Protein AF-A0A7Y8HXF0-F1 (afdb_monomer_lite)

Secondary structure (DSSP, 8-state):
-----TTHHHHHHHHHHHHHHHHHSS--HHHHHHHHHHHHT--HHHHHHHHHHHHHTTTTS--

Radius of gyration: 12.54 Å; chains: 1; bounding box: 49×20×23 Å

pLDDT: mean 74.93, std 15.05, range [35.97, 90.06]

Foldseek 3Di:
DPPPDPCPLLVVLLVQLVVCCVVVVDDDSLVSLVVSCVVSVDDPVSSVVSCVVVVVVVVPPDD

Structure (mmCIF, N/CA/C/O backbone):
data_AF-A0A7Y8HXF0-F1
#
_entry.id   AF-A0A7Y8HXF0-F1
#
loop_
_atom_site.group_PDB
_atom_site.id
_atom_site.type_symbol
_atom_site.label_atom_id
_atom_site.label_alt_id
_atom_site.label_comp_id
_atom_site.label_asym_id
_atom_site.label_entity_id
_atom_site.label_seq_id
_atom_site.pdbx_PDB_ins_code
_atom_site.Cartn_x
_atom_site.Cartn_y
_atom_site.Cartn_z
_atom_site.occupancy
_atom_site.B_iso_or_equiv
_atom_site.auth_seq_id
_atom_site.auth_comp_id
_atom_site.auth_asym_id
_atom_site.auth_atom_id
_atom_site.pdbx_PDB_model_num
ATOM 1 N N . MET A 1 1 ? -23.646 -6.493 9.143 1.00 38.66 1 MET A N 1
ATOM 2 C CA . MET A 1 1 ? -22.624 -5.437 9.273 1.00 38.66 1 MET A CA 1
ATOM 3 C C . MET A 1 1 ? -21.347 -5.968 8.663 1.00 38.66 1 MET A C 1
ATOM 5 O O . MET A 1 1 ? -20.740 -6.860 9.240 1.00 38.66 1 MET A O 1
ATOM 9 N N . SER A 1 2 ? -20.999 -5.509 7.467 1.00 45.41 2 SER A N 1
ATOM 10 C CA . SER A 1 2 ? -19.753 -5.906 6.817 1.00 45.41 2 SER A CA 1
ATOM 11 C C . SER A 1 2 ? -18.631 -5.132 7.490 1.00 45.41 2 SER A C 1
ATOM 13 O O . SER A 1 2 ? -18.310 -4.018 7.093 1.00 45.41 2 SER A O 1
ATOM 15 N N . VAL A 1 3 ? -18.117 -5.693 8.583 1.00 50.69 3 VAL A N 1
ATOM 16 C CA . VAL A 1 3 ? -16.827 -5.320 9.154 1.00 50.69 3 VAL A CA 1
ATOM 17 C C . VAL A 1 3 ? -15.794 -5.546 8.059 1.00 50.69 3 VAL A C 1
ATOM 19 O O . VAL A 1 3 ? -15.322 -6.662 7.860 1.00 50.69 3 VAL A O 1
ATOM 22 N N . LEU A 1 4 ? -15.515 -4.510 7.266 1.00 53.69 4 LEU A N 1
ATOM 23 C CA . LEU A 1 4 ? -14.330 -4.509 6.426 1.00 53.69 4 LEU A CA 1
ATOM 24 C C . LEU A 1 4 ? -13.173 -4.702 7.415 1.00 53.69 4 LEU A C 1
ATOM 26 O O . LEU A 1 4 ? -13.018 -3.857 8.298 1.00 53.69 4 LEU A O 1
ATOM 30 N N . PRO A 1 5 ? -12.453 -5.836 7.390 1.00 56.16 5 PRO A N 1
ATOM 31 C CA . PRO A 1 5 ? -11.501 -6.115 8.448 1.00 56.16 5 PRO A CA 1
ATOM 32 C C . PRO A 1 5 ? -10.418 -5.049 8.367 1.00 56.16 5 PRO A C 1
ATOM 34 O O . PRO A 1 5 ? -9.896 -4.815 7.269 1.00 56.16 5 PRO A O 1
ATOM 37 N N . GLU A 1 6 ? -10.095 -4.430 9.503 1.00 59.56 6 GLU A N 1
ATOM 38 C CA . GLU A 1 6 ? -9.026 -3.439 9.621 1.00 59.56 6 GLU A CA 1
ATOM 39 C C . GLU A 1 6 ? -7.802 -3.895 8.798 1.00 59.56 6 GLU A C 1
ATOM 41 O O . GLU A 1 6 ? -7.382 -5.060 8.837 1.00 59.56 6 GLU A O 1
ATOM 46 N N . GLY A 1 7 ? -7.318 -3.009 7.922 1.00 68.25 7 GLY A N 1
ATOM 47 C CA . GLY A 1 7 ? -6.199 -3.302 7.024 1.00 68.25 7 GLY A CA 1
ATOM 48 C C . GLY A 1 7 ? -6.543 -3.965 5.681 1.00 68.25 7 GLY A C 1
ATOM 49 O O . GLY A 1 7 ? -5.668 -4.571 5.064 1.00 68.25 7 GLY A O 1
ATOM 50 N N . GLU A 1 8 ? -7.774 -3.874 5.163 1.00 81.00 8 GLU A N 1
ATOM 51 C CA . GLU A 1 8 ? -8.057 -4.327 3.786 1.00 81.00 8 GLU A CA 1
ATOM 52 C C . GLU A 1 8 ? -7.220 -3.573 2.737 1.00 81.00 8 GLU A C 1
ATOM 54 O O . GLU A 1 8 ? -6.681 -4.185 1.813 1.00 81.00 8 GLU A O 1
ATOM 59 N N . GLN A 1 9 ? -7.054 -2.265 2.925 1.00 82.00 9 GLN A N 1
ATOM 60 C CA . GLN A 1 9 ? -6.212 -1.401 2.089 1.00 82.00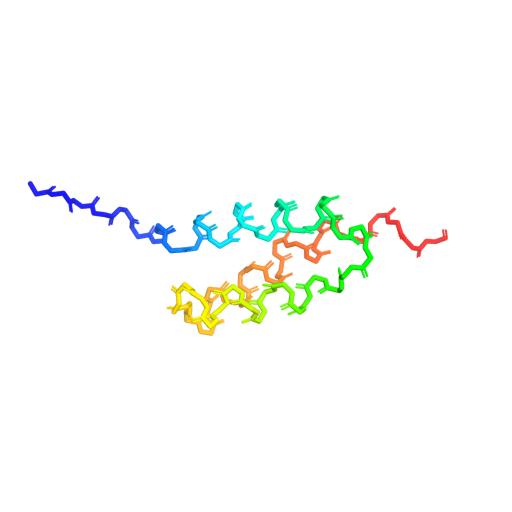 9 GLN A CA 1
ATOM 61 C C . GLN A 1 9 ? -4.754 -1.875 2.123 1.00 82.00 9 GLN A C 1
ATOM 63 O O . GLN A 1 9 ? -4.143 -2.088 1.077 1.00 82.00 9 GLN A O 1
ATOM 68 N N . LEU A 1 10 ? -4.246 -2.166 3.326 1.00 83.12 10 LEU A N 1
ATOM 69 C CA . LEU A 1 10 ? -2.913 -2.721 3.549 1.00 83.12 10 LEU A CA 1
ATOM 70 C C . LEU A 1 10 ? -2.732 -4.067 2.830 1.00 83.12 10 LEU A C 1
ATOM 72 O O . LEU A 1 10 ? -1.760 -4.257 2.102 1.00 83.12 10 LEU A O 1
ATOM 76 N N . ARG A 1 11 ? -3.693 -4.994 2.948 1.00 83.94 11 ARG A N 1
ATOM 77 C CA . ARG A 1 11 ? -3.641 -6.289 2.241 1.00 83.94 11 ARG A CA 1
ATOM 78 C C . ARG A 1 11 ? -3.637 -6.117 0.720 1.00 83.94 11 ARG A C 1
ATOM 80 O O . ARG A 1 11 ? -2.891 -6.819 0.035 1.00 83.94 11 ARG A O 1
ATOM 87 N N . ARG A 1 12 ? -4.447 -5.197 0.183 1.00 87.75 12 ARG A N 1
ATOM 88 C CA . ARG A 1 12 ? -4.466 -4.880 -1.256 1.00 87.75 12 ARG A CA 1
ATOM 89 C C . ARG A 1 12 ? -3.126 -4.292 -1.710 1.00 87.75 12 ARG A C 1
ATOM 91 O O . ARG A 1 12 ? -2.597 -4.739 -2.726 1.00 87.75 12 ARG A O 1
ATOM 98 N N . ALA A 1 13 ? -2.541 -3.394 -0.920 1.00 88.75 13 ALA A N 1
ATOM 99 C CA . ALA A 1 13 ? -1.229 -2.812 -1.174 1.00 88.75 13 ALA A CA 1
ATOM 100 C C . ALA A 1 13 ? -0.108 -3.858 -1.180 1.00 88.75 13 ALA A C 1
ATOM 102 O O . ALA A 1 13 ? 0.648 -3.916 -2.145 1.00 88.75 13 ALA A O 1
ATOM 103 N N . VAL A 1 14 ? -0.040 -4.748 -0.179 1.00 85.69 14 VAL A N 1
ATOM 104 C CA . VAL A 1 14 ? 0.937 -5.860 -0.136 1.00 85.69 14 VAL A CA 1
ATOM 105 C C . VAL A 1 14 ? 0.868 -6.700 -1.410 1.00 85.69 14 VAL A C 1
ATOM 107 O O . VAL A 1 14 ? 1.892 -7.053 -2.003 1.00 85.69 14 VAL A O 1
ATOM 110 N N . ARG A 1 15 ? -0.351 -7.034 -1.839 1.00 87.50 15 ARG A N 1
ATOM 111 C CA . ARG A 1 15 ? -0.591 -7.888 -3.005 1.00 87.50 15 ARG A CA 1
ATOM 112 C C . ARG A 1 15 ? -0.191 -7.190 -4.305 1.00 87.50 15 ARG A C 1
ATOM 114 O O . ARG A 1 15 ? 0.422 -7.819 -5.168 1.00 87.50 15 ARG A O 1
ATOM 121 N N . TRP A 1 16 ? -0.475 -5.892 -4.409 1.00 90.06 16 TRP A N 1
ATOM 122 C CA . TRP A 1 16 ? -0.049 -5.065 -5.534 1.00 90.06 16 TRP A CA 1
ATOM 123 C C . TRP A 1 16 ? 1.478 -4.934 -5.588 1.00 90.06 16 TRP A C 1
ATOM 125 O O . TRP A 1 16 ? 2.065 -5.298 -6.600 1.00 90.06 16 TRP A O 1
ATOM 135 N N . ILE A 1 17 ? 2.132 -4.563 -4.479 1.00 86.44 17 ILE A N 1
ATOM 136 C CA . ILE A 1 17 ? 3.601 -4.456 -4.377 1.00 86.44 17 ILE A CA 1
ATOM 137 C C . ILE A 1 17 ? 4.277 -5.777 -4.761 1.00 86.44 17 ILE A C 1
ATOM 139 O O . ILE A 1 17 ? 5.278 -5.775 -5.469 1.00 86.44 17 ILE A O 1
ATOM 143 N N . SER A 1 18 ? 3.736 -6.915 -4.316 1.00 83.44 18 SER A N 1
ATOM 144 C CA . SER A 1 18 ? 4.296 -8.236 -4.637 1.00 83.44 18 SER A CA 1
ATOM 145 C C . SER A 1 18 ? 4.196 -8.568 -6.128 1.00 83.44 18 SER A C 1
ATOM 147 O O . SER A 1 18 ? 5.138 -9.129 -6.683 1.00 83.44 18 SER A O 1
ATOM 149 N N . SER A 1 19 ? 3.085 -8.196 -6.770 1.00 87.19 19 SER A N 1
ATOM 150 C CA . SER A 1 19 ? 2.878 -8.398 -8.212 1.00 87.19 19 SER A CA 1
ATOM 151 C C . SER A 1 19 ? 3.804 -7.490 -9.021 1.00 87.19 19 SER A C 1
ATOM 153 O O . SER A 1 19 ? 4.515 -7.944 -9.911 1.00 87.19 19 SER A O 1
ATOM 155 N N . GLU A 1 20 ? 3.876 -6.217 -8.640 1.00 86.31 20 GLU A N 1
ATOM 156 C CA . GLU A 1 20 ? 4.684 -5.210 -9.325 1.00 86.31 20 GLU A CA 1
ATOM 157 C C . GLU A 1 20 ? 6.189 -5.483 -9.171 1.00 86.31 20 GLU A C 1
ATOM 159 O O . GLU A 1 20 ? 6.965 -5.322 -10.109 1.00 86.31 20 GLU A O 1
ATOM 164 N N . ARG A 1 21 ? 6.610 -5.999 -8.009 1.00 79.75 21 ARG A N 1
ATOM 165 C CA . ARG A 1 21 ? 7.978 -6.485 -7.784 1.00 79.75 21 ARG A CA 1
ATOM 166 C C . ARG A 1 21 ? 8.339 -7.640 -8.719 1.00 79.75 21 ARG A C 1
ATOM 168 O O . ARG A 1 21 ? 9.493 -7.733 -9.134 1.00 79.75 21 ARG A O 1
ATOM 175 N N . GLN A 1 22 ? 7.390 -8.531 -9.003 1.00 78.44 22 GLN A N 1
ATOM 176 C CA . GLN A 1 22 ? 7.610 -9.691 -9.864 1.00 78.44 22 GLN A CA 1
ATOM 177 C C . GLN A 1 22 ? 7.693 -9.289 -11.341 1.00 78.44 22 GLN A C 1
ATOM 179 O O . GLN A 1 22 ? 8.573 -9.778 -12.042 1.00 78.44 22 GLN A O 1
ATOM 184 N N . GLU A 1 23 ? 6.847 -8.352 -11.772 1.00 78.44 23 GLU A N 1
ATOM 185 C CA . GLU A 1 23 ? 6.832 -7.814 -13.139 1.00 78.44 23 GLU A CA 1
ATOM 186 C C . GLU A 1 23 ? 8.045 -6.926 -13.436 1.00 78.44 23 GLU A C 1
ATOM 188 O O . GLU A 1 23 ? 8.648 -7.018 -14.504 1.00 78.44 23 GLU A O 1
ATOM 193 N N . ARG A 1 24 ? 8.432 -6.057 -12.495 1.00 69.31 24 ARG A N 1
ATOM 194 C CA . ARG A 1 24 ? 9.466 -5.046 -12.755 1.00 69.31 24 ARG A CA 1
ATOM 195 C C . ARG A 1 24 ? 10.879 -5.484 -12.409 1.00 69.31 24 ARG A C 1
ATOM 197 O O . ARG A 1 24 ? 11.820 -4.863 -12.893 1.00 69.31 24 ARG A O 1
ATOM 204 N N . GLY A 1 25 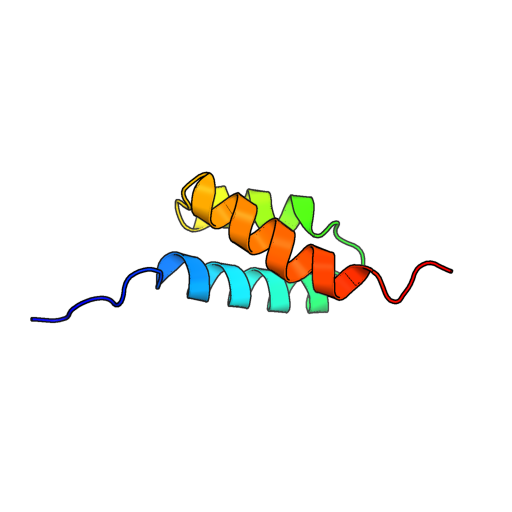? 11.050 -6.527 -11.591 1.00 58.78 25 GLY A N 1
ATOM 205 C CA . GLY A 1 25 ? 12.322 -7.211 -11.294 1.00 58.78 25 GLY A CA 1
ATOM 206 C C . GLY A 1 25 ? 13.429 -6.386 -10.607 1.00 58.78 25 GLY A C 1
ATOM 207 O O . GLY A 1 25 ? 14.264 -6.953 -9.907 1.00 58.78 25 GLY A O 1
ATOM 208 N N . CYS A 1 26 ? 13.431 -5.060 -10.762 1.00 57.81 26 CYS A N 1
ATOM 209 C CA . CYS A 1 26 ? 14.497 -4.142 -10.369 1.00 57.81 26 CYS A CA 1
ATOM 210 C C . CYS A 1 26 ? 13.969 -2.855 -9.707 1.00 57.81 26 CYS A C 1
ATOM 212 O O . CYS A 1 26 ? 14.759 -2.059 -9.203 1.00 57.81 26 CYS A O 1
ATOM 214 N N . ASP A 1 27 ? 12.649 -2.629 -9.661 1.00 62.6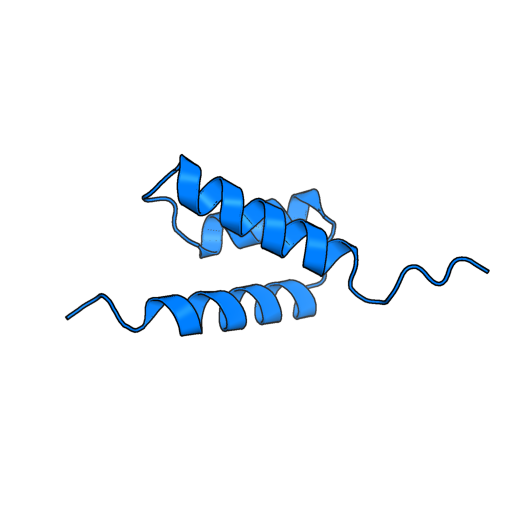6 27 ASP A N 1
ATOM 215 C CA . ASP A 1 27 ? 12.124 -1.459 -8.957 1.00 62.66 27 ASP A CA 1
ATOM 216 C C . ASP A 1 27 ? 12.379 -1.558 -7.451 1.00 62.66 27 ASP A C 1
ATOM 218 O O . ASP A 1 27 ? 12.155 -2.579 -6.787 1.00 62.66 27 ASP A O 1
ATOM 222 N N . THR A 1 28 ? 12.886 -0.458 -6.900 1.00 73.06 28 THR A N 1
ATOM 223 C CA . THR A 1 28 ? 13.178 -0.337 -5.481 1.00 73.06 28 THR A CA 1
ATOM 224 C C . THR A 1 28 ? 11.870 -0.457 -4.715 1.00 73.06 28 THR A C 1
ATOM 226 O O . THR A 1 28 ? 10.962 0.343 -4.903 1.00 73.06 28 THR A O 1
ATOM 229 N N . LEU A 1 29 ? 11.787 -1.429 -3.810 1.00 77.94 29 LEU A N 1
ATOM 230 C CA . LEU A 1 29 ? 10.649 -1.657 -2.919 1.00 77.94 29 LEU A CA 1
ATOM 231 C C . LEU A 1 29 ? 10.058 -0.363 -2.318 1.00 77.94 29 LEU A C 1
ATOM 233 O O . LEU A 1 29 ? 8.845 -0.212 -2.263 1.00 77.94 29 LEU A O 1
ATOM 237 N N . ALA A 1 30 ? 10.913 0.583 -1.918 1.00 79.94 30 ALA A N 1
ATOM 238 C CA . ALA A 1 30 ? 10.504 1.889 -1.400 1.00 79.94 30 ALA A CA 1
ATOM 239 C C . ALA A 1 30 ? 9.592 2.670 -2.369 1.00 79.94 30 ALA A C 1
ATOM 241 O O . ALA A 1 30 ? 8.650 3.329 -1.942 1.00 79.94 30 ALA A O 1
ATOM 242 N N . LYS A 1 31 ? 9.841 2.551 -3.675 1.00 84.69 31 LYS A N 1
ATOM 243 C CA . LYS A 1 31 ? 9.071 3.189 -4.744 1.00 84.69 31 LYS A CA 1
ATOM 244 C C . LYS A 1 31 ? 7.690 2.551 -4.888 1.00 84.69 31 LYS A C 1
ATOM 246 O O . LYS A 1 31 ? 6.690 3.257 -4.876 1.00 84.69 31 LYS A O 1
ATOM 251 N N . LEU A 1 32 ? 7.637 1.216 -4.882 1.00 86.19 32 LEU A N 1
ATOM 252 C CA . LEU A 1 32 ? 6.379 0.462 -4.884 1.00 86.19 32 LEU A CA 1
ATOM 253 C C . LEU A 1 32 ? 5.535 0.767 -3.641 1.00 86.19 32 LEU A C 1
ATOM 255 O O . LEU A 1 32 ? 4.322 0.899 -3.731 1.00 86.19 32 LEU A O 1
ATOM 259 N N . ILE A 1 33 ? 6.163 0.909 -2.475 1.00 85.25 33 ILE A N 1
ATOM 260 C CA . ILE A 1 33 ? 5.462 1.271 -1.240 1.00 85.25 33 ILE A CA 1
ATOM 261 C C . ILE A 1 33 ? 4.894 2.692 -1.329 1.00 85.25 33 ILE A C 1
ATOM 263 O O . ILE A 1 33 ? 3.738 2.892 -0.968 1.00 85.25 33 ILE A O 1
ATOM 267 N N . GLN A 1 34 ? 5.654 3.663 -1.848 1.00 86.12 34 GLN A N 1
ATOM 268 C CA . GLN A 1 34 ? 5.143 5.021 -2.065 1.00 86.12 34 GLN A CA 1
ATOM 269 C C . GLN A 1 34 ? 3.977 5.053 -3.059 1.00 86.12 34 GLN A C 1
ATOM 271 O O . GLN A 1 34 ? 2.958 5.682 -2.783 1.00 86.12 34 GLN A O 1
ATOM 276 N N . GLU A 1 35 ? 4.082 4.343 -4.184 1.00 88.81 35 GLU A N 1
ATOM 277 C CA . GLU A 1 35 ? 2.985 4.238 -5.152 1.00 88.81 35 GLU A CA 1
ATOM 278 C C . GLU A 1 35 ? 1.755 3.571 -4.533 1.00 88.81 35 GLU A C 1
ATOM 280 O O . GLU A 1 35 ? 0.636 4.048 -4.714 1.00 88.81 35 GLU A O 1
ATOM 285 N N . ALA A 1 36 ? 1.950 2.506 -3.753 1.00 88.12 36 ALA A N 1
ATOM 286 C CA . ALA A 1 36 ? 0.867 1.858 -3.031 1.00 88.12 36 ALA A CA 1
ATOM 287 C C . ALA A 1 36 ? 0.234 2.801 -1.997 1.00 88.12 36 ALA A C 1
ATOM 289 O O . ALA A 1 36 ? -0.985 2.807 -1.856 1.00 88.12 36 ALA A O 1
ATOM 290 N N . CYS A 1 37 ? 1.032 3.621 -1.309 1.00 86.44 37 CYS A N 1
ATOM 291 C CA . CYS A 1 37 ? 0.546 4.585 -0.327 1.00 86.44 37 CYS A CA 1
ATOM 292 C C . CYS A 1 37 ? -0.399 5.609 -0.952 1.00 86.44 37 CYS A C 1
ATOM 294 O O . CYS A 1 37 ? -1.467 5.858 -0.401 1.00 86.44 37 CYS A O 1
ATOM 296 N N . ILE A 1 38 ? -0.041 6.134 -2.125 1.00 87.38 38 ILE A N 1
ATOM 297 C CA . ILE A 1 38 ? -0.866 7.090 -2.874 1.00 87.38 38 ILE A CA 1
ATOM 298 C C . ILE A 1 38 ? -2.093 6.393 -3.484 1.00 87.38 38 ILE A C 1
ATOM 300 O O . ILE A 1 38 ? -3.172 6.966 -3.544 1.00 87.38 38 ILE A O 1
ATOM 304 N N . LYS A 1 39 ? -1.943 5.148 -3.946 1.00 88.19 39 LYS A N 1
ATOM 305 C CA . LYS A 1 39 ? -3.001 4.402 -4.649 1.00 88.19 39 LYS A CA 1
ATOM 306 C C . LYS A 1 39 ? -4.078 3.838 -3.726 1.00 88.19 39 LYS A C 1
ATOM 308 O O . LYS A 1 39 ? -5.221 3.684 -4.150 1.00 88.19 39 LYS A O 1
ATOM 313 N N . PHE A 1 40 ? -3.697 3.457 -2.511 1.00 87.56 40 PHE A N 1
ATOM 314 C CA . PHE A 1 40 ? -4.571 2.809 -1.534 1.00 87.56 40 PHE A CA 1
ATOM 315 C C . PHE A 1 40 ? -4.874 3.696 -0.319 1.00 87.56 40 PHE A C 1
ATOM 317 O O . PHE A 1 40 ? -5.463 3.183 0.629 1.00 87.56 40 PHE A O 1
ATOM 324 N N . ASP A 1 41 ? -4.478 4.977 -0.342 1.00 86.25 41 ASP A N 1
ATOM 325 C CA . ASP A 1 41 ? -4.626 5.922 0.779 1.00 86.25 41 ASP A CA 1
ATOM 326 C C . ASP A 1 41 ? -4.135 5.311 2.106 1.00 86.25 41 ASP A C 1
ATOM 328 O O . ASP A 1 41 ? -4.837 5.246 3.119 1.00 86.25 41 ASP A O 1
ATOM 332 N N . LEU A 1 42 ? -2.913 4.768 2.075 1.00 84.44 42 LEU A N 1
ATOM 333 C CA . LEU A 1 42 ? -2.313 4.156 3.258 1.00 84.44 42 LEU A CA 1
ATOM 334 C C . LEU A 1 42 ? -1.852 5.229 4.236 1.00 84.44 42 LEU A C 1
ATOM 336 O O . LEU A 1 42 ? -1.322 6.272 3.850 1.00 84.44 42 LEU A O 1
ATOM 340 N N . SER A 1 43 ? -1.987 4.930 5.524 1.00 84.38 43 SER A N 1
ATOM 341 C CA . SER A 1 43 ? -1.456 5.798 6.568 1.00 84.38 43 SER A CA 1
ATOM 342 C C . SER A 1 43 ? 0.074 5.679 6.648 1.00 84.38 43 SER A C 1
ATOM 344 O O . SER A 1 43 ? 0.651 4.670 6.223 1.00 84.38 43 SER A O 1
ATOM 346 N N . PRO A 1 44 ? 0.774 6.661 7.244 1.00 82.44 44 PRO A N 1
ATOM 347 C CA . PRO A 1 44 ? 2.208 6.538 7.511 1.00 82.44 44 PRO A CA 1
ATOM 348 C C . PRO A 1 44 ? 2.547 5.267 8.311 1.00 82.44 44 PRO A C 1
ATOM 350 O O . PRO A 1 44 ? 3.520 4.592 7.984 1.00 82.44 44 PRO A O 1
ATOM 353 N N . SER A 1 45 ? 1.692 4.857 9.258 1.00 84.19 45 SER A N 1
ATOM 354 C CA . SER A 1 45 ? 1.855 3.589 9.988 1.00 84.19 45 SER A CA 1
ATOM 355 C C . SER A 1 45 ? 1.770 2.347 9.093 1.00 84.19 45 SER A C 1
ATOM 357 O O . SER A 1 45 ? 2.554 1.416 9.260 1.00 84.19 45 SER A O 1
ATOM 359 N N . ASP A 1 46 ? 0.855 2.327 8.120 1.00 85.81 46 ASP A N 1
ATOM 360 C CA . ASP A 1 46 ? 0.751 1.232 7.147 1.00 85.81 46 ASP A CA 1
ATOM 361 C C . ASP A 1 46 ? 1.992 1.177 6.244 1.00 85.81 46 ASP A C 1
ATOM 363 O O . ASP A 1 46 ? 2.508 0.106 5.926 1.00 85.81 46 ASP A O 1
ATOM 367 N N . THR A 1 47 ? 2.486 2.347 5.843 1.00 84.31 47 THR A N 1
ATOM 368 C CA . THR A 1 47 ? 3.676 2.506 5.000 1.00 84.31 47 THR A CA 1
ATOM 369 C C . THR A 1 47 ? 4.923 1.971 5.700 1.00 84.31 47 THR A C 1
ATOM 371 O O . THR A 1 47 ? 5.672 1.196 5.103 1.00 84.31 47 THR A O 1
ATOM 374 N N . GLU A 1 48 ? 5.120 2.316 6.976 1.00 85.44 48 GLU A N 1
ATOM 375 C CA . GLU A 1 48 ? 6.189 1.750 7.806 1.00 85.44 48 GLU A CA 1
ATOM 376 C C . GLU A 1 48 ? 6.057 0.232 7.943 1.00 85.44 48 GLU A C 1
ATOM 378 O O . GLU A 1 48 ? 7.044 -0.481 7.761 1.00 85.44 48 GLU A O 1
ATOM 383 N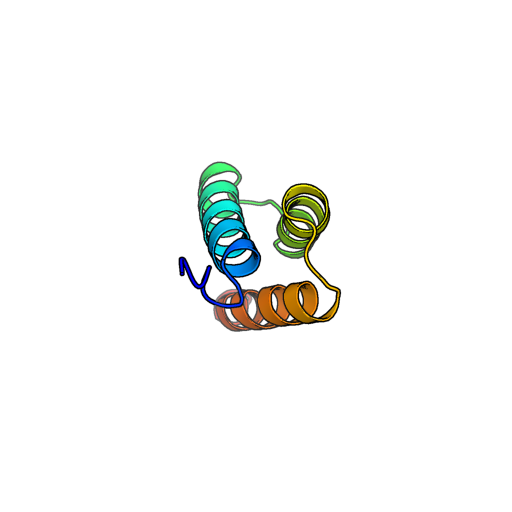 N . PHE A 1 49 ? 4.846 -0.283 8.178 1.00 85.25 49 PHE A N 1
ATOM 384 C CA . PHE A 1 49 ? 4.611 -1.725 8.266 1.00 85.25 49 PHE A CA 1
ATOM 385 C C . PHE A 1 49 ? 5.004 -2.449 6.974 1.00 85.25 49 PHE A C 1
ATOM 387 O O . PHE A 1 49 ? 5.706 -3.460 7.017 1.00 85.25 49 PHE A O 1
ATOM 394 N N . LEU A 1 50 ? 4.596 -1.923 5.814 1.00 84.50 50 LEU A N 1
ATOM 395 C CA . LEU A 1 50 ? 4.979 -2.461 4.506 1.00 84.50 50 LEU A CA 1
ATOM 396 C C . LEU A 1 50 ? 6.495 -2.431 4.326 1.00 84.50 50 LEU A C 1
ATOM 398 O O . LEU A 1 50 ? 7.094 -3.427 3.916 1.00 84.50 50 LEU A O 1
ATOM 402 N N . MET A 1 51 ? 7.119 -1.299 4.642 1.00 82.56 51 MET A N 1
ATOM 403 C CA . MET A 1 51 ? 8.555 -1.121 4.491 1.00 82.56 51 MET A CA 1
ATOM 404 C C . MET A 1 51 ? 9.324 -2.107 5.357 1.00 82.56 51 MET A C 1
ATOM 406 O O . MET A 1 51 ? 10.208 -2.778 4.833 1.00 82.56 51 MET A O 1
ATOM 410 N N . ASN A 1 52 ? 8.926 -2.299 6.613 1.00 82.25 52 ASN A N 1
ATOM 411 C CA . ASN A 1 52 ? 9.542 -3.283 7.495 1.00 82.25 52 ASN A CA 1
ATOM 412 C C . ASN A 1 52 ? 9.309 -4.717 6.992 1.00 82.25 52 ASN A C 1
ATOM 414 O O . ASN A 1 52 ? 10.270 -5.454 6.781 1.00 82.25 52 ASN A O 1
ATOM 418 N N . PHE A 1 53 ? 8.060 -5.080 6.677 1.00 82.88 53 PHE A N 1
ATOM 419 C CA . PHE A 1 53 ? 7.674 -6.422 6.217 1.00 82.88 53 PHE A CA 1
ATOM 420 C C . PHE A 1 53 ? 8.438 -6.876 4.968 1.00 82.88 53 PHE A C 1
ATOM 422 O O . PHE A 1 53 ? 8.831 -8.039 4.836 1.00 82.88 53 PHE A O 1
ATOM 429 N N . PHE A 1 54 ? 8.635 -5.964 4.018 1.00 77.56 54 PHE A N 1
ATOM 430 C CA . PHE A 1 54 ? 9.329 -6.269 2.775 1.00 77.56 54 PHE A CA 1
ATOM 431 C C . PHE A 1 54 ? 10.847 -6.020 2.838 1.00 77.56 54 PHE A C 1
ATOM 433 O O . PHE A 1 54 ? 11.574 -6.648 2.062 1.00 77.56 54 PHE A O 1
ATOM 440 N N . SER A 1 55 ? 11.334 -5.142 3.724 1.00 73.88 55 SER A N 1
ATOM 441 C CA . SER A 1 55 ? 12.769 -4.924 3.969 1.00 73.88 55 SER A CA 1
ATOM 442 C C . SER A 1 55 ? 13.395 -6.126 4.677 1.00 73.88 55 SER A C 1
ATOM 444 O O . SER A 1 55 ? 14.435 -6.615 4.237 1.00 73.88 55 SER A O 1
ATOM 446 N N . GLU A 1 56 ? 12.704 -6.711 5.662 1.00 65.62 56 GLU A N 1
ATOM 447 C CA . GLU A 1 56 ? 13.124 -7.960 6.322 1.00 65.62 56 GLU A CA 1
ATOM 448 C C . GLU A 1 56 ? 13.302 -9.104 5.310 1.00 65.62 56 GLU A C 1
ATOM 450 O O . GLU A 1 56 ? 14.261 -9.869 5.367 1.00 65.62 56 GLU A O 1
ATOM 455 N N . LYS A 1 57 ? 12.437 -9.160 4.289 1.00 59.38 57 LYS A N 1
ATOM 456 C CA . LYS A 1 57 ? 12.516 -10.138 3.189 1.00 59.38 57 LYS A CA 1
ATOM 457 C C . LYS A 1 57 ? 13.687 -9.903 2.222 1.00 59.38 57 LYS A C 1
ATOM 459 O O . LYS A 1 57 ? 13.917 -10.751 1.361 1.00 59.38 57 LYS A O 1
ATOM 464 N N . LYS A 1 58 ? 14.374 -8.753 2.268 1.00 55.44 58 LYS A N 1
ATOM 465 C CA . LYS A 1 58 ? 15.450 -8.392 1.322 1.00 55.44 58 LYS A CA 1
ATOM 466 C C . LYS A 1 58 ? 16.860 -8.595 1.896 1.00 55.44 58 LYS A C 1
ATOM 468 O O . LYS A 1 58 ? 17.799 -8.686 1.109 1.00 55.44 58 LYS A O 1
ATOM 473 N N . SER A 1 59 ? 17.011 -8.751 3.213 1.00 49.06 59 SER A N 1
ATOM 474 C CA . SER A 1 59 ? 18.327 -8.877 3.865 1.00 49.06 59 SER A CA 1
ATOM 475 C C . SER A 1 59 ? 19.095 -10.185 3.607 1.00 49.06 59 SER A C 1
ATOM 477 O O . SER A 1 59 ? 20.216 -10.309 4.081 1.00 49.06 59 SER A O 1
ATOM 479 N N . GLU A 1 60 ? 18.575 -11.142 2.828 1.00 49.88 60 GLU A N 1
ATOM 480 C CA . GLU A 1 60 ? 19.303 -12.396 2.536 1.00 49.88 60 GLU 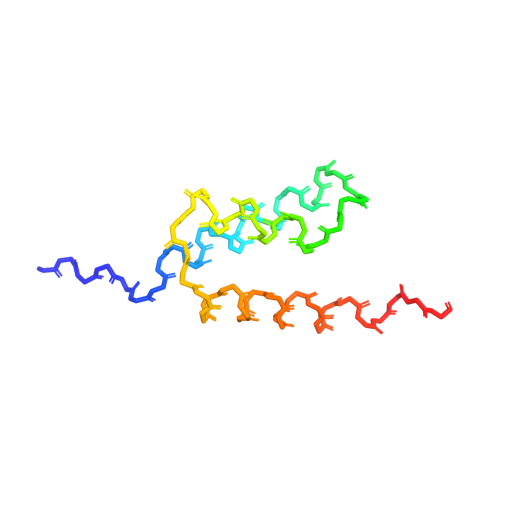A CA 1
ATOM 481 C C . GLU A 1 60 ? 20.004 -12.432 1.161 1.00 49.88 60 GLU A C 1
ATOM 483 O O . GLU A 1 60 ? 20.666 -13.410 0.830 1.00 49.88 60 GLU A O 1
ATOM 488 N N . LYS A 1 61 ? 19.922 -11.381 0.330 1.00 42.62 61 LYS A N 1
ATOM 489 C CA . LYS A 1 61 ? 20.673 -11.342 -0.944 1.00 42.62 61 LYS A CA 1
ATOM 490 C C . LYS A 1 61 ? 21.291 -9.981 -1.231 1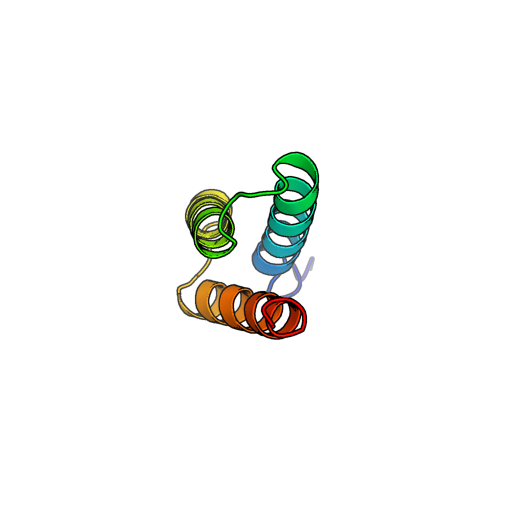.00 42.62 61 LYS A C 1
ATOM 492 O O . LYS A 1 61 ? 20.897 -9.302 -2.176 1.00 42.62 61 LYS A O 1
ATOM 497 N N . GLN A 1 62 ? 22.285 -9.613 -0.429 1.00 45.81 62 GLN A N 1
ATOM 498 C CA . GLN A 1 62 ? 23.350 -8.714 -0.869 1.00 45.81 62 GLN A CA 1
ATOM 499 C C . GLN A 1 62 ? 24.623 -8.988 -0.050 1.00 45.81 62 GLN A C 1
ATOM 501 O O . GLN A 1 62 ? 24.998 -8.201 0.814 1.00 45.81 62 GLN A O 1
ATOM 506 N N . ALA A 1 63 ? 25.240 -10.145 -0.294 1.00 35.97 63 ALA A N 1
ATOM 507 C CA . ALA A 1 63 ? 26.620 -10.457 0.074 1.00 35.97 63 ALA A CA 1
ATOM 508 C C . ALA A 1 63 ? 27.339 -10.953 -1.183 1.00 35.97 63 ALA A C 1
ATOM 510 O O . ALA A 1 63 ? 26.690 -11.707 -1.948 1.00 35.97 63 ALA A O 1
#

Sequence (63 aa):
MSVLPEGEQLRRAVRWISSERQERGCDTLAKLIQEACIKFDLSPSDTEFLMNFFSEKKSEKQA